Protein AF-A0A830BPF3-F1 (afdb_monomer_lite)

Foldseek 3Di:
DLLVLQLDQAPVVNVVVLVVVCVVDVVVSVVCVVDDSLVRHNNNVPNPCNPPPDCPVVVVVVVVVVVVPVPPPDDDD

Sequence (77 aa):
MCFKVGAEPRVTVFRRIIEQIKAIDLNVFVYLDGIDKSKWTLSHDGGKWCGILTTNMSECINGVMKCARQIPIITIV

Radius of gyration: 20.07 Å; chains: 1; bounding box: 41×36×57 Å

Structure (mmCIF, N/CA/C/O backbone):
data_AF-A0A830BPF3-F1
#
_entry.id   AF-A0A830BPF3-F1
#
loop_
_atom_site.group_PDB
_atom_site.id
_atom_site.type_symbol
_atom_site.label_atom_id
_atom_site.label_alt_id
_atom_site.label_comp_id
_atom_site.label_asym_id
_atom_site.label_entity_id
_atom_site.label_seq_id
_atom_site.pdbx_PDB_ins_code
_atom_site.Cartn_x
_atom_site.Cartn_y
_atom_site.Cartn_z
_atom_site.occupancy
_atom_site.B_iso_or_equiv
_atom_site.auth_seq_id
_atom_site.auth_comp_id
_atom_site.auth_asym_id
_atom_site.auth_atom_id
_atom_site.pdbx_PDB_model_num
ATOM 1 N N . MET A 1 1 ? -1.443 8.009 8.270 1.00 57.38 1 MET A N 1
ATOM 2 C CA . MET A 1 1 ? -1.368 6.559 8.573 1.00 57.38 1 MET A CA 1
ATOM 3 C C . MET A 1 1 ? -1.806 5.709 7.376 1.00 57.38 1 MET A C 1
ATOM 5 O O . MET A 1 1 ? -1.070 4.805 7.010 1.00 57.38 1 MET A O 1
ATOM 9 N N . CYS A 1 2 ? -2.914 6.048 6.702 1.00 62.03 2 CYS A N 1
ATOM 10 C CA . CYS A 1 2 ? -3.462 5.290 5.562 1.00 62.03 2 CYS A CA 1
ATOM 11 C C . CYS A 1 2 ? -2.513 5.156 4.349 1.00 62.03 2 CYS A C 1
ATOM 13 O O . CYS A 1 2 ? -2.396 4.086 3.770 1.00 62.03 2 CYS A O 1
ATOM 15 N N . PHE A 1 3 ? -1.753 6.203 4.010 1.00 65.06 3 PHE A N 1
ATOM 16 C CA . PHE A 1 3 ? -0.758 6.118 2.929 1.00 65.06 3 PHE A CA 1
ATOM 17 C C . PHE A 1 3 ? 0.391 5.143 3.249 1.00 65.06 3 PHE A C 1
ATOM 19 O O . PHE A 1 3 ? 0.838 4.396 2.385 1.00 65.06 3 PHE A O 1
ATOM 26 N N . LYS A 1 4 ? 0.838 5.102 4.515 1.00 71.56 4 LYS A N 1
ATOM 27 C CA . LYS A 1 4 ? 1.927 4.213 4.950 1.00 71.56 4 LYS A CA 1
ATOM 28 C C . LYS A 1 4 ? 1.544 2.737 4.853 1.00 71.56 4 LYS A C 1
ATOM 30 O O . LYS A 1 4 ? 2.401 1.928 4.535 1.00 71.56 4 LYS A O 1
ATOM 35 N N . VAL A 1 5 ? 0.281 2.390 5.115 1.00 78.38 5 VAL A N 1
ATOM 36 C CA . VAL A 1 5 ? -0.183 0.998 5.025 1.00 78.38 5 VAL A CA 1
ATOM 37 C C . VAL A 1 5 ? -0.301 0.535 3.569 1.00 78.38 5 VAL A C 1
ATOM 39 O O . VAL A 1 5 ? 0.120 -0.571 3.260 1.00 78.38 5 VAL A O 1
ATOM 42 N N . GLY A 1 6 ? -0.763 1.395 2.654 1.00 73.75 6 GLY A N 1
ATOM 43 C CA . GLY A 1 6 ? -0.845 1.062 1.226 1.00 73.75 6 GLY A CA 1
ATOM 44 C C . GLY A 1 6 ? 0.522 0.917 0.548 1.00 73.75 6 GLY A C 1
ATOM 45 O O . GLY A 1 6 ? 0.691 0.065 -0.319 1.00 73.75 6 GLY A O 1
ATOM 46 N N . ALA A 1 7 ? 1.517 1.698 0.980 1.00 72.38 7 ALA A N 1
ATOM 47 C CA . ALA A 1 7 ? 2.869 1.693 0.415 1.00 72.38 7 ALA A CA 1
ATOM 48 C C . ALA A 1 7 ? 3.798 0.599 0.980 1.00 72.38 7 ALA A C 1
ATOM 50 O O . ALA A 1 7 ? 4.931 0.474 0.520 1.00 72.38 7 ALA A O 1
ATOM 51 N N . GLU A 1 8 ? 3.366 -0.175 1.982 1.00 79.00 8 GLU A N 1
ATOM 52 C CA . GLU A 1 8 ? 4.219 -1.171 2.632 1.00 79.00 8 GLU A CA 1
ATOM 53 C C . GLU A 1 8 ? 4.218 -2.498 1.841 1.00 79.00 8 GLU A C 1
ATOM 55 O O . GLU A 1 8 ? 3.183 -3.170 1.766 1.00 79.00 8 GLU A O 1
ATOM 60 N N . PRO A 1 9 ? 5.365 -2.932 1.278 1.00 71.19 9 PRO A N 1
ATOM 61 C CA . PRO A 1 9 ? 5.454 -4.177 0.510 1.00 71.19 9 PRO A CA 1
ATOM 62 C C . PRO A 1 9 ? 5.444 -5.424 1.404 1.00 71.19 9 PRO A C 1
ATOM 64 O O . PRO A 1 9 ? 5.154 -6.529 0.952 1.00 71.19 9 PRO A O 1
ATOM 67 N N . ARG A 1 10 ? 5.776 -5.277 2.691 1.00 78.38 10 ARG A N 1
ATOM 68 C CA . ARG A 1 10 ? 5.857 -6.392 3.639 1.00 78.38 10 ARG A CA 1
ATOM 69 C C . ARG A 1 10 ? 4.506 -6.653 4.296 1.00 78.38 10 ARG A C 1
ATOM 71 O O . ARG A 1 10 ? 4.054 -5.863 5.122 1.00 78.38 10 ARG A O 1
ATOM 78 N N . VAL A 1 11 ? 3.927 -7.826 4.030 1.00 80.19 11 VAL A N 1
ATOM 79 C CA . VAL A 1 11 ? 2.632 -8.271 4.591 1.00 80.19 11 VAL A CA 1
ATOM 80 C C . VAL A 1 11 ? 2.618 -8.258 6.128 1.00 80.19 11 VAL A C 1
ATOM 82 O O . VAL A 1 11 ? 1.623 -7.894 6.755 1.00 80.19 11 VAL A O 1
ATOM 85 N N . THR A 1 12 ? 3.734 -8.610 6.770 1.00 81.19 12 THR A N 1
ATOM 86 C CA . THR A 1 12 ? 3.847 -8.619 8.239 1.00 81.19 12 THR A CA 1
ATOM 87 C C . THR A 1 12 ? 3.747 -7.220 8.844 1.00 81.19 12 THR A C 1
ATOM 89 O O . THR A 1 12 ? 3.115 -7.042 9.887 1.00 81.19 12 THR A O 1
ATOM 92 N N . VAL A 1 13 ? 4.334 -6.223 8.181 1.00 82.69 13 VAL A N 1
ATOM 93 C CA . VAL A 1 13 ? 4.305 -4.821 8.611 1.00 82.69 13 VAL A CA 1
ATOM 94 C C . VAL A 1 13 ? 2.955 -4.192 8.265 1.00 82.69 13 VAL A C 1
ATOM 96 O O . VAL A 1 13 ? 2.362 -3.544 9.126 1.00 82.69 13 VAL A O 1
ATOM 99 N N . PHE A 1 14 ? 2.407 -4.490 7.082 1.00 84.75 14 PHE A N 1
ATOM 100 C CA . PHE A 1 14 ? 1.042 -4.131 6.691 1.00 84.75 14 PHE A CA 1
ATOM 101 C C . PHE A 1 14 ? 0.019 -4.541 7.760 1.00 84.75 14 PHE A C 1
ATOM 103 O O . PHE A 1 14 ? -0.723 -3.697 8.266 1.00 84.75 14 PHE A O 1
ATOM 110 N N . ARG A 1 15 ? 0.047 -5.810 8.196 1.00 85.12 15 ARG A N 1
ATOM 111 C CA . ARG A 1 15 ? -0.861 -6.324 9.234 1.00 85.12 15 ARG A CA 1
ATOM 112 C C . ARG A 1 15 ? -0.708 -5.582 10.562 1.00 85.12 15 ARG A C 1
ATOM 114 O O . ARG A 1 15 ? -1.688 -5.319 11.246 1.00 85.12 15 ARG A O 1
ATOM 121 N N . ARG A 1 16 ? 0.514 -5.202 10.934 1.00 87.69 16 ARG A N 1
ATOM 122 C CA . ARG A 1 16 ? 0.745 -4.440 12.167 1.00 87.69 16 ARG A CA 1
ATOM 123 C C . ARG A 1 16 ? 0.160 -3.028 12.082 1.00 87.69 16 ARG A C 1
ATOM 125 O O . ARG A 1 16 ? -0.286 -2.500 13.097 1.00 87.69 16 ARG A O 1
ATOM 132 N N . ILE A 1 17 ? 0.181 -2.403 10.905 1.00 84.69 17 ILE A N 1
ATOM 133 C CA . ILE A 1 17 ? -0.338 -1.044 10.702 1.00 84.69 17 ILE A CA 1
ATOM 134 C C . ILE A 1 17 ? -1.869 -1.059 10.582 1.00 84.69 17 ILE A C 1
ATOM 136 O O . ILE A 1 17 ? -2.513 -0.197 11.173 1.00 84.69 17 ILE A O 1
ATOM 140 N N . ILE A 1 18 ? -2.462 -2.041 9.889 1.00 84.56 18 ILE A N 1
ATOM 141 C CA . IL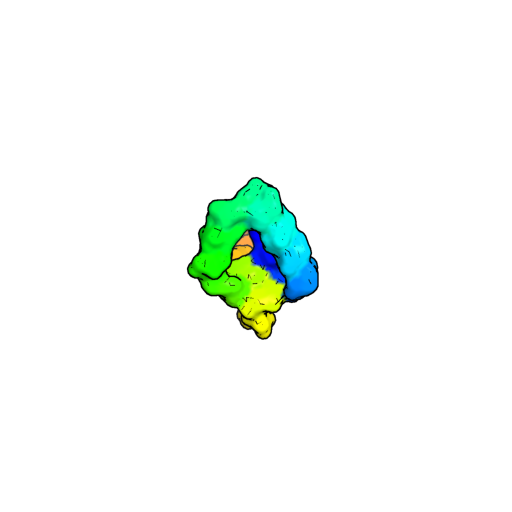E A 1 18 ? -3.926 -2.151 9.764 1.00 84.56 18 ILE A CA 1
ATOM 142 C C . ILE A 1 18 ? -4.594 -2.385 11.127 1.00 84.56 18 ILE A C 1
ATOM 144 O O . ILE A 1 18 ? -5.613 -1.771 11.422 1.00 84.56 18 ILE A O 1
ATOM 148 N N . GLU A 1 19 ? -3.972 -3.185 11.998 1.00 87.50 19 GLU A N 1
ATOM 149 C CA . GLU A 1 19 ? -4.456 -3.425 13.364 1.00 87.50 19 GLU A CA 1
ATOM 150 C C . GLU A 1 19 ? -4.372 -2.161 14.233 1.00 87.50 19 GLU A C 1
ATOM 152 O O . GLU A 1 19 ? -5.267 -1.895 15.031 1.00 87.50 19 GLU A O 1
ATOM 157 N N . GLN A 1 20 ? -3.345 -1.326 14.039 1.00 87.25 20 GLN A N 1
ATOM 158 C CA . GLN A 1 20 ? -3.276 -0.012 14.693 1.00 87.25 20 GLN A CA 1
ATOM 159 C C . GLN A 1 20 ? -4.369 0.931 14.184 1.00 87.25 20 GLN A C 1
ATOM 161 O O . GLN A 1 20 ? -4.967 1.647 14.978 1.00 87.25 20 GLN A O 1
ATOM 166 N N . ILE A 1 21 ? -4.655 0.924 12.878 1.00 85.69 21 ILE A N 1
ATOM 167 C CA . ILE A 1 21 ? -5.739 1.729 12.296 1.00 85.69 21 ILE A CA 1
ATOM 168 C C . ILE A 1 21 ? -7.087 1.282 12.866 1.00 85.69 21 ILE A C 1
ATOM 170 O O . ILE A 1 21 ? -7.870 2.130 13.276 1.00 85.69 21 ILE A O 1
ATOM 174 N N . LYS A 1 22 ? -7.314 -0.030 12.985 1.00 86.38 22 LYS A N 1
ATOM 175 C CA . LYS A 1 22 ? -8.516 -0.604 13.601 1.00 86.38 22 LYS A CA 1
ATOM 176 C C . LYS A 1 22 ? -8.690 -0.192 15.064 1.00 86.38 22 LYS A C 1
ATOM 178 O O . LYS A 1 22 ? -9.813 0.049 15.491 1.00 86.38 22 LYS A O 1
ATOM 183 N N . ALA A 1 23 ? -7.595 -0.109 15.821 1.00 87.12 23 ALA A N 1
ATOM 184 C CA . ALA A 1 23 ? -7.617 0.336 17.214 1.00 87.12 23 ALA A CA 1
ATOM 185 C C . ALA A 1 23 ? -7.909 1.841 17.367 1.00 87.12 23 ALA A C 1
ATOM 187 O O . ALA A 1 23 ? -8.404 2.255 18.410 1.00 87.12 23 ALA A O 1
ATOM 188 N N . ILE A 1 24 ? -7.594 2.649 16.350 1.00 88.25 24 ILE A N 1
ATOM 189 C CA . ILE A 1 24 ? -7.843 4.097 16.346 1.00 88.25 24 ILE A CA 1
ATOM 190 C C . ILE A 1 24 ? -9.262 4.401 15.864 1.00 88.25 24 ILE A C 1
ATOM 192 O O . ILE A 1 24 ? -9.970 5.172 16.503 1.00 88.25 24 ILE A O 1
ATOM 196 N N . ASP A 1 25 ? -9.667 3.817 14.735 1.00 86.25 25 ASP A N 1
ATOM 197 C CA . ASP A 1 25 ? -10.973 4.057 14.136 1.00 86.25 25 ASP A CA 1
ATOM 198 C C . ASP A 1 25 ? -11.465 2.824 13.363 1.00 86.25 25 ASP A C 1
ATOM 200 O O . ASP A 1 25 ? -10.914 2.416 12.333 1.00 86.25 25 ASP A O 1
ATOM 204 N N . LEU A 1 26 ? -12.542 2.227 13.875 1.00 87.50 26 LEU A N 1
ATOM 205 C CA . LEU A 1 26 ? -13.149 1.039 13.283 1.00 87.50 26 LEU A CA 1
ATOM 206 C C . LEU A 1 26 ? -13.807 1.349 11.929 1.00 87.50 26 LEU A C 1
ATOM 208 O O . LEU A 1 26 ? -13.851 0.488 11.054 1.00 87.50 26 LEU A O 1
ATOM 212 N N . ASN A 1 27 ? -14.306 2.568 11.741 1.00 85.56 27 ASN A N 1
ATOM 213 C CA . ASN A 1 27 ? -15.049 2.961 10.549 1.00 85.56 27 ASN A CA 1
ATOM 214 C C . ASN A 1 27 ? -14.108 3.086 9.339 1.00 85.56 27 ASN A C 1
ATOM 216 O O . ASN A 1 27 ? -14.399 2.594 8.250 1.00 85.56 27 ASN A O 1
ATOM 220 N N . VAL A 1 28 ? -12.915 3.645 9.561 1.00 82.62 28 VAL A N 1
ATOM 221 C CA . VAL A 1 28 ? -11.819 3.675 8.583 1.00 82.62 28 VAL A CA 1
ATOM 222 C C . VAL A 1 28 ? -11.369 2.260 8.227 1.00 82.62 28 VAL A C 1
ATOM 224 O O . VAL A 1 28 ? -11.128 1.979 7.055 1.00 82.62 28 VAL A O 1
ATOM 227 N N . PHE A 1 29 ? -11.280 1.353 9.204 1.00 85.50 29 PHE A N 1
ATOM 228 C CA . PHE A 1 29 ? -10.955 -0.047 8.930 1.00 85.50 29 PHE A CA 1
ATOM 229 C C . PHE A 1 29 ? -12.015 -0.720 8.049 1.00 85.50 29 PHE A C 1
ATOM 231 O O . PHE A 1 29 ? -11.651 -1.353 7.064 1.00 85.50 29 PHE A O 1
ATOM 238 N N . VAL A 1 30 ? -13.305 -0.550 8.354 1.00 86.25 30 VAL A N 1
ATOM 239 C CA . VAL A 1 30 ? -14.410 -1.116 7.557 1.00 86.25 30 VAL A CA 1
ATOM 240 C C . VAL A 1 30 ? -14.399 -0.571 6.129 1.00 86.25 30 VAL A C 1
ATOM 242 O O . VAL A 1 30 ? -14.543 -1.336 5.178 1.00 86.25 30 VAL A O 1
ATOM 245 N N . TYR A 1 31 ? -14.160 0.732 5.962 1.00 85.12 31 TYR A N 1
ATOM 246 C CA . TYR A 1 31 ? -14.011 1.340 4.642 1.00 85.12 31 TYR A CA 1
ATOM 247 C C . TYR A 1 31 ? -12.834 0.739 3.858 1.00 85.12 31 TYR A C 1
ATOM 249 O O . TYR A 1 31 ? -12.984 0.397 2.688 1.00 85.12 31 TYR A O 1
ATOM 257 N N . LEU A 1 32 ? -11.671 0.576 4.498 1.00 80.56 32 LEU A N 1
ATOM 258 C CA . LEU A 1 32 ? -10.475 0.010 3.864 1.00 80.56 32 LEU A CA 1
ATOM 259 C C . LEU A 1 32 ? -10.612 -1.486 3.555 1.00 80.56 32 LEU A C 1
ATOM 261 O O . LEU A 1 32 ? -10.088 -1.942 2.543 1.00 80.56 32 LEU A O 1
ATOM 265 N N . ASP A 1 33 ? -11.297 -2.249 4.407 1.00 83.50 33 ASP A N 1
ATOM 266 C CA . ASP A 1 33 ? -11.540 -3.680 4.196 1.00 83.50 33 ASP A CA 1
ATOM 267 C C . ASP A 1 33 ? -12.555 -3.930 3.070 1.00 83.50 33 ASP A C 1
ATOM 269 O O . ASP A 1 33 ? -12.435 -4.917 2.348 1.00 83.50 33 ASP A O 1
ATOM 273 N N . GLY A 1 34 ? -13.489 -2.997 2.850 1.00 83.06 34 GLY A N 1
ATOM 274 C CA . GLY A 1 34 ? -14.424 -3.037 1.723 1.00 83.06 34 GLY A CA 1
ATOM 275 C C . GLY A 1 34 ? -13.775 -2.816 0.350 1.00 83.06 34 GLY A C 1
ATOM 276 O O . GLY A 1 34 ? -14.368 -3.162 -0.672 1.00 83.06 34 GLY A O 1
ATOM 277 N N . ILE A 1 35 ? -12.560 -2.260 0.299 1.00 81.81 35 ILE A N 1
ATOM 278 C CA . ILE A 1 35 ? -11.804 -2.082 -0.944 1.00 81.81 35 ILE A CA 1
ATOM 279 C C . ILE A 1 35 ? -10.878 -3.284 -1.128 1.00 81.81 35 ILE A C 1
ATOM 281 O O . ILE A 1 35 ? -10.095 -3.628 -0.241 1.00 81.81 35 ILE A O 1
ATOM 285 N N . ASP A 1 36 ? -10.917 -3.883 -2.319 1.00 78.38 36 ASP A N 1
ATOM 286 C CA . ASP A 1 36 ? -10.039 -4.993 -2.686 1.00 78.38 36 ASP A CA 1
ATOM 287 C C . ASP A 1 36 ? -8.561 -4.671 -2.397 1.00 78.38 36 ASP A C 1
ATOM 289 O O . ASP A 1 36 ? -7.995 -3.731 -2.960 1.00 78.38 36 ASP A O 1
ATOM 293 N N . LYS A 1 37 ? -7.939 -5.455 -1.506 1.00 77.31 37 LYS A N 1
ATOM 294 C CA . LYS A 1 37 ? -6.590 -5.196 -0.969 1.00 77.31 37 LYS A CA 1
ATOM 295 C C . LYS A 1 37 ? -5.531 -5.147 -2.064 1.00 77.31 37 LYS A C 1
ATOM 297 O O . LYS A 1 37 ? -4.585 -4.371 -1.945 1.00 77.31 37 LYS A O 1
ATOM 302 N N . SER A 1 38 ? -5.696 -5.891 -3.153 1.00 72.62 38 SER A N 1
ATOM 303 C CA . SER A 1 38 ? -4.750 -5.870 -4.270 1.00 72.62 38 SER A CA 1
ATOM 304 C C . SER A 1 38 ? -4.787 -4.559 -5.061 1.00 72.62 38 SER A C 1
ATOM 306 O O . SER A 1 38 ? -3.811 -4.239 -5.725 1.00 72.62 38 SER A O 1
ATOM 308 N N . LYS A 1 39 ? -5.856 -3.755 -4.962 1.00 71.31 39 LYS A N 1
ATOM 309 C CA . LYS A 1 39 ? -5.951 -2.452 -5.649 1.00 71.31 39 LYS A CA 1
ATOM 310 C C . LYS A 1 39 ? -5.276 -1.297 -4.916 1.00 71.31 39 LYS A C 1
ATOM 312 O O . LYS A 1 39 ? -5.018 -0.268 -5.534 1.00 71.31 39 LYS A O 1
ATOM 317 N N . TRP A 1 40 ? -5.039 -1.418 -3.610 1.00 75.19 40 TRP A N 1
ATOM 318 C CA . TRP A 1 40 ? -4.546 -0.300 -2.793 1.00 75.19 40 TRP A CA 1
ATOM 319 C C . TRP A 1 40 ? -3.366 -0.649 -1.882 1.00 75.19 40 TRP A C 1
ATOM 321 O O . TRP A 1 40 ? -2.795 0.252 -1.266 1.00 75.19 40 TRP A O 1
ATOM 331 N N . THR A 1 41 ? -2.976 -1.925 -1.801 1.00 75.19 41 THR A N 1
ATOM 332 C CA . THR A 1 41 ? -1.835 -2.371 -0.992 1.00 75.19 41 THR A CA 1
ATOM 333 C C . THR A 1 41 ? -0.753 -2.993 -1.853 1.00 75.19 41 THR A C 1
ATOM 335 O O . THR A 1 41 ? -0.979 -3.947 -2.592 1.00 75.19 41 THR A O 1
ATOM 338 N N . LEU A 1 42 ? 0.465 -2.490 -1.683 1.00 72.81 42 LEU A N 1
ATOM 339 C CA . LEU A 1 42 ? 1.656 -3.005 -2.347 1.00 72.81 42 LEU A CA 1
ATOM 340 C C . LEU A 1 42 ? 1.984 -4.447 -1.926 1.00 72.81 42 LEU A C 1
ATOM 342 O O . LEU A 1 42 ? 2.531 -5.229 -2.696 1.00 72.81 42 LEU A O 1
ATOM 346 N N . SER A 1 43 ? 1.632 -4.804 -0.692 1.00 73.19 43 SER A N 1
ATOM 347 C CA . SER A 1 43 ? 1.889 -6.113 -0.085 1.00 73.19 43 SER A CA 1
ATOM 348 C C . SER A 1 43 ? 1.029 -7.240 -0.664 1.00 73.19 43 SER A C 1
ATOM 350 O O . SER A 1 43 ? 1.467 -8.388 -0.652 1.00 73.19 43 SER A O 1
ATOM 352 N N . HIS A 1 44 ? -0.172 -6.934 -1.168 1.00 74.38 44 HIS A N 1
ATOM 353 C CA . HIS A 1 44 ? -1.094 -7.916 -1.762 1.00 74.38 44 HIS A CA 1
ATOM 354 C C . HIS A 1 44 ? -1.255 -7.772 -3.282 1.00 74.38 44 HIS A C 1
ATOM 356 O O . HIS A 1 44 ? -2.043 -8.493 -3.893 1.00 74.38 44 HIS A O 1
ATOM 362 N N . ASP A 1 45 ? -0.498 -6.871 -3.901 1.00 71.19 45 ASP A N 1
ATOM 363 C CA . ASP A 1 45 ? -0.496 -6.632 -5.345 1.00 71.19 45 ASP A CA 1
ATOM 364 C C . ASP A 1 45 ? 0.253 -7.728 -6.150 1.00 71.19 45 ASP A C 1
ATOM 366 O O . ASP A 1 45 ? 0.181 -7.806 -7.377 1.00 71.19 45 ASP A O 1
ATOM 370 N N . GLY A 1 46 ? 0.974 -8.630 -5.474 1.00 68.38 46 GLY A N 1
ATOM 371 C CA . GLY A 1 46 ? 1.691 -9.724 -6.143 1.00 68.38 46 GLY A CA 1
ATOM 372 C C . GLY A 1 46 ? 2.840 -9.250 -7.044 1.00 68.38 46 GLY A C 1
ATOM 373 O O . GLY A 1 46 ? 3.305 -10.013 -7.888 1.00 68.38 46 GLY A O 1
ATOM 374 N N . GLY A 1 47 ? 3.295 -8.003 -6.872 1.00 62.41 47 GLY A N 1
ATOM 375 C CA . GLY A 1 47 ? 4.413 -7.413 -7.610 1.00 62.41 47 GLY A CA 1
ATOM 376 C C . GLY A 1 47 ? 4.067 -6.906 -9.013 1.00 62.41 47 GLY A C 1
ATOM 377 O O . GLY A 1 47 ? 4.982 -6.646 -9.790 1.00 62.41 47 GLY A O 1
ATOM 378 N N . LYS A 1 48 ? 2.782 -6.765 -9.360 1.00 59.94 48 LYS A N 1
ATOM 379 C CA . LYS A 1 48 ? 2.341 -6.340 -10.701 1.00 59.94 48 LYS A CA 1
ATOM 380 C C . LYS A 1 48 ? 2.316 -4.816 -10.894 1.00 59.94 48 LYS A C 1
ATOM 382 O O . LYS A 1 48 ? 2.511 -4.353 -12.012 1.00 59.94 48 LYS A O 1
ATOM 387 N N . TRP A 1 49 ? 2.080 -4.049 -9.836 1.00 58.75 49 TRP A N 1
ATOM 388 C CA . TRP A 1 49 ? 1.843 -2.598 -9.837 1.00 58.75 49 TRP A CA 1
ATOM 389 C C . TRP A 1 49 ? 2.821 -1.853 -8.931 1.00 58.75 49 TRP A C 1
ATOM 391 O O . TRP A 1 49 ? 2.609 -0.677 -8.626 1.00 58.75 49 TRP A O 1
ATOM 401 N N . CYS A 1 50 ? 3.891 -2.524 -8.493 1.00 53.22 50 CYS A N 1
ATOM 402 C CA . CYS A 1 50 ? 4.892 -1.979 -7.587 1.00 53.22 50 CYS A CA 1
ATOM 403 C C . CYS A 1 50 ? 5.556 -0.712 -8.176 1.00 53.22 50 CYS A C 1
ATOM 405 O O . CYS A 1 50 ? 6.580 -0.793 -8.846 1.00 53.22 50 CYS A O 1
ATOM 407 N N . GLY A 1 51 ? 4.949 0.462 -7.954 1.00 50.41 51 GLY A N 1
ATOM 408 C CA . GLY A 1 51 ? 5.482 1.783 -8.316 1.00 50.41 51 GLY A CA 1
ATOM 409 C C . GLY A 1 51 ? 4.609 2.674 -9.214 1.00 50.41 51 GLY A C 1
ATOM 410 O O . GLY A 1 51 ? 4.913 3.861 -9.346 1.00 50.41 51 GLY A O 1
ATOM 411 N N . ILE A 1 52 ? 3.516 2.179 -9.808 1.00 51.75 52 ILE A N 1
ATOM 412 C CA . ILE A 1 52 ? 2.690 2.977 -10.744 1.00 51.75 52 ILE A CA 1
ATOM 413 C C . ILE A 1 52 ? 1.412 3.487 -10.068 1.00 51.75 52 ILE A C 1
ATOM 415 O O . ILE A 1 52 ? 0.318 3.366 -10.604 1.00 51.75 52 ILE A O 1
ATOM 419 N N . LEU A 1 53 ? 1.531 4.072 -8.874 1.00 58.38 53 LEU A N 1
ATOM 420 C CA . LEU A 1 53 ? 0.436 4.893 -8.341 1.00 58.38 53 LEU A CA 1
ATOM 421 C C . LEU A 1 53 ? 0.536 6.341 -8.855 1.00 58.38 53 LEU A C 1
ATOM 423 O O . LEU A 1 53 ? -0.484 6.978 -9.083 1.00 58.38 53 LEU A O 1
ATOM 427 N N . THR A 1 54 ? 1.753 6.826 -9.133 1.00 47.22 54 THR A N 1
ATOM 428 C CA . THR A 1 54 ? 2.029 8.136 -9.758 1.00 47.22 54 THR A CA 1
ATOM 429 C C . THR A 1 54 ? 3.404 8.149 -10.422 1.00 47.22 54 THR A C 1
ATOM 431 O O . THR A 1 54 ? 4.234 9.013 -10.150 1.00 47.22 54 THR A O 1
ATOM 434 N N . THR A 1 55 ? 3.676 7.190 -11.302 1.00 50.22 55 THR A N 1
ATOM 435 C CA . THR A 1 55 ? 4.767 7.385 -12.259 1.00 50.22 55 THR A CA 1
ATOM 436 C C . THR A 1 55 ? 4.135 7.709 -13.592 1.00 50.22 55 THR A C 1
ATOM 438 O O . THR A 1 55 ? 4.131 6.905 -14.522 1.00 50.22 55 THR A O 1
ATOM 441 N N . ASN A 1 56 ? 3.609 8.932 -13.693 1.00 61.16 56 ASN A N 1
ATOM 442 C CA . ASN A 1 56 ? 3.675 9.592 -14.975 1.00 61.16 56 ASN A CA 1
ATOM 443 C C . ASN A 1 56 ? 5.169 9.759 -15.282 1.00 61.16 56 ASN A C 1
ATOM 445 O O . ASN A 1 56 ? 5.789 10.763 -14.945 1.00 61.16 56 ASN A O 1
ATOM 449 N N . MET A 1 57 ? 5.778 8.720 -15.853 1.00 63.38 57 MET A N 1
ATOM 450 C CA . MET A 1 57 ? 7.195 8.725 -16.194 1.00 63.38 57 MET A CA 1
ATOM 451 C C . MET A 1 57 ? 7.505 9.912 -17.108 1.00 63.38 57 MET A C 1
ATOM 453 O O . MET A 1 57 ? 8.589 10.487 -17.032 1.00 63.38 57 MET A O 1
ATOM 457 N N . SER A 1 58 ? 6.510 10.343 -17.894 1.00 65.56 58 SER A N 1
ATOM 458 C CA . SER A 1 58 ? 6.611 11.545 -18.709 1.00 65.56 58 SER A CA 1
ATOM 459 C C . SER A 1 58 ? 6.772 12.828 -17.885 1.00 65.56 58 SER A C 1
ATOM 461 O O . SER A 1 58 ? 7.485 13.710 -18.337 1.00 65.56 58 SER A O 1
ATOM 463 N N . GLU A 1 59 ? 6.237 12.944 -16.664 1.00 67.81 59 GLU A N 1
ATOM 464 C CA . GLU A 1 59 ? 6.461 14.115 -15.796 1.00 67.81 59 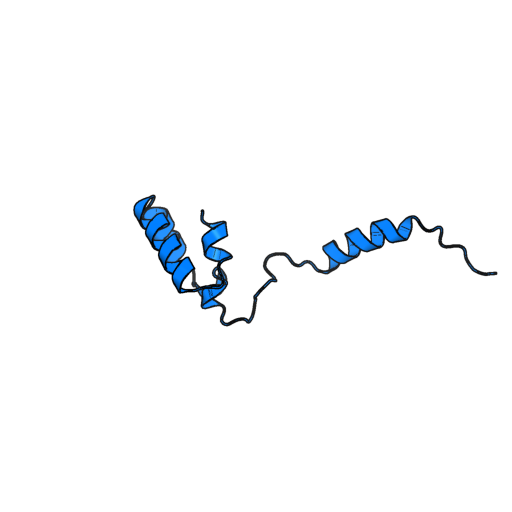GLU A CA 1
ATOM 465 C C . GLU A 1 59 ? 7.870 14.145 -15.198 1.00 67.81 59 GLU A C 1
ATOM 467 O O . GLU A 1 59 ? 8.512 15.198 -15.211 1.00 67.81 59 GLU A O 1
ATOM 472 N N . CYS A 1 60 ? 8.391 12.999 -14.746 1.00 67.62 60 CYS A N 1
ATOM 473 C CA . CYS A 1 60 ? 9.784 12.890 -14.302 1.00 67.62 60 CYS A CA 1
ATOM 474 C C . CYS A 1 60 ? 10.751 13.243 -15.443 1.00 67.62 60 CYS A C 1
ATOM 476 O O . CYS A 1 60 ? 11.679 14.033 -15.258 1.00 67.62 60 CYS A O 1
ATOM 478 N N . ILE A 1 61 ? 10.488 12.718 -16.644 1.00 68.25 61 ILE A N 1
ATOM 479 C CA . ILE A 1 61 ? 11.267 13.016 -17.850 1.00 68.25 61 ILE A CA 1
ATOM 480 C C . ILE A 1 61 ? 11.103 14.485 -18.257 1.00 68.25 61 ILE A C 1
ATOM 482 O O . ILE A 1 61 ? 12.088 15.124 -18.611 1.00 68.25 61 ILE A O 1
ATOM 486 N N . ASN A 1 62 ? 9.909 15.070 -18.147 1.00 75.19 62 ASN A N 1
ATOM 487 C CA . ASN A 1 62 ? 9.678 16.479 -18.468 1.00 75.19 62 ASN A CA 1
ATOM 488 C C . ASN A 1 62 ? 10.421 17.415 -17.500 1.00 75.19 62 ASN A C 1
ATOM 490 O O . ASN A 1 62 ? 10.939 18.442 -17.926 1.00 75.19 62 ASN A O 1
ATOM 494 N N . GLY A 1 63 ? 10.535 17.063 -16.215 1.00 74.50 63 GLY A N 1
ATOM 495 C CA . GLY A 1 63 ? 11.371 17.791 -15.253 1.00 74.50 63 GLY A CA 1
ATOM 496 C C . GLY A 1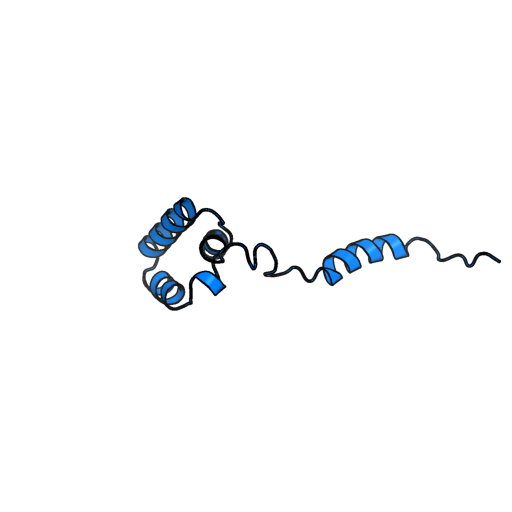 63 ? 12.856 17.785 -15.635 1.00 74.50 63 GLY A C 1
ATOM 497 O O . GLY A 1 63 ? 13.493 18.836 -15.649 1.00 74.50 63 GLY A O 1
ATOM 498 N N . VAL A 1 64 ? 13.386 16.625 -16.033 1.00 74.94 64 VAL A N 1
ATOM 499 C CA . VAL A 1 64 ? 14.775 16.479 -16.510 1.00 74.94 64 VAL A CA 1
ATOM 500 C C . VAL A 1 64 ? 14.993 17.215 -17.839 1.00 74.94 64 VAL A C 1
ATOM 502 O O . VAL A 1 64 ? 15.966 17.953 -17.995 1.00 74.94 64 VAL A O 1
ATOM 505 N N . MET A 1 65 ? 14.062 17.088 -18.789 1.00 67.19 65 MET A N 1
ATOM 506 C CA . MET A 1 65 ? 14.128 17.767 -20.088 1.00 67.19 65 MET A CA 1
ATOM 507 C C . MET A 1 65 ? 13.970 19.287 -19.973 1.00 67.19 65 MET A C 1
ATOM 509 O O . MET A 1 65 ? 14.527 20.014 -20.794 1.00 67.19 65 MET A O 1
ATOM 513 N N . LYS A 1 66 ? 13.263 19.797 -18.956 1.00 72.69 66 LYS A N 1
ATOM 514 C CA . LYS A 1 66 ? 13.216 21.239 -18.665 1.00 72.69 66 LYS A CA 1
ATOM 515 C C . LYS A 1 66 ? 14.602 21.795 -18.328 1.00 72.69 66 LYS A C 1
ATOM 517 O O . LYS A 1 66 ? 14.925 22.878 -18.804 1.00 72.69 66 LYS A O 1
ATOM 522 N N . CYS A 1 67 ? 15.432 21.059 -17.586 1.00 64.69 67 CYS A N 1
ATOM 523 C CA . CYS A 1 67 ? 16.827 21.450 -17.349 1.00 64.69 67 CYS A CA 1
ATOM 524 C C . CYS A 1 67 ? 17.672 21.373 -18.633 1.00 64.69 67 CYS A C 1
ATOM 526 O O . CYS A 1 67 ? 18.488 22.255 -18.879 1.00 64.69 67 CYS A O 1
ATOM 528 N N . ALA A 1 68 ? 17.435 20.377 -19.494 1.00 67.38 68 ALA A N 1
ATOM 529 C CA . ALA A 1 68 ? 18.149 20.234 -20.768 1.00 67.38 68 ALA A CA 1
ATOM 530 C C . ALA A 1 68 ? 17.820 21.340 -21.797 1.00 67.38 68 ALA A C 1
ATOM 532 O O . ALA A 1 68 ? 18.663 21.676 -22.624 1.00 67.38 68 ALA A O 1
ATOM 533 N N . ARG A 1 69 ?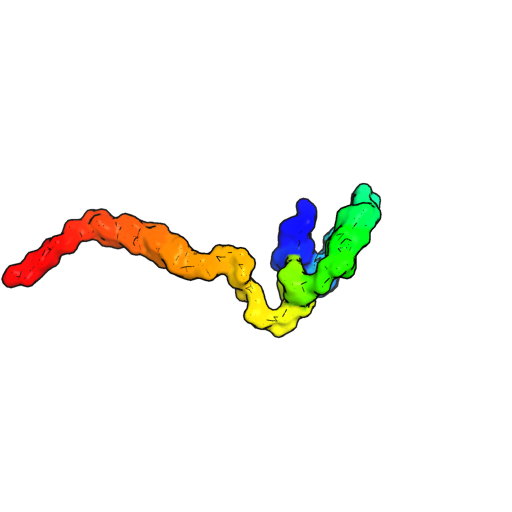 16.629 21.958 -21.727 1.00 62.09 69 ARG A N 1
ATOM 534 C CA . ARG A 1 69 ? 16.225 23.093 -22.588 1.00 62.09 69 ARG A CA 1
ATOM 535 C C . ARG A 1 69 ? 16.976 24.402 -22.319 1.00 62.09 69 ARG A C 1
ATOM 537 O O . ARG A 1 69 ? 16.809 25.342 -23.088 1.00 62.09 69 ARG A O 1
ATOM 544 N N . GLN A 1 70 ? 17.778 24.486 -21.255 1.00 62.31 70 GLN A N 1
ATOM 545 C CA . GLN A 1 70 ? 18.661 25.639 -21.025 1.00 62.31 70 GLN A CA 1
ATOM 546 C C . GLN A 1 70 ? 19.913 25.614 -21.909 1.00 62.31 70 GLN A C 1
ATOM 548 O O . GLN A 1 70 ? 20.650 26.595 -21.956 1.00 62.31 70 GLN A O 1
ATOM 553 N N . ILE A 1 71 ? 20.151 24.517 -22.630 1.00 62.97 71 ILE A N 1
ATOM 554 C CA . ILE A 1 71 ? 21.169 24.472 -23.670 1.00 62.97 71 ILE A CA 1
ATOM 555 C C . ILE A 1 71 ? 20.546 25.124 -24.911 1.00 62.97 71 ILE A C 1
ATOM 557 O O . ILE A 1 71 ? 19.536 24.610 -25.407 1.00 62.97 71 ILE A O 1
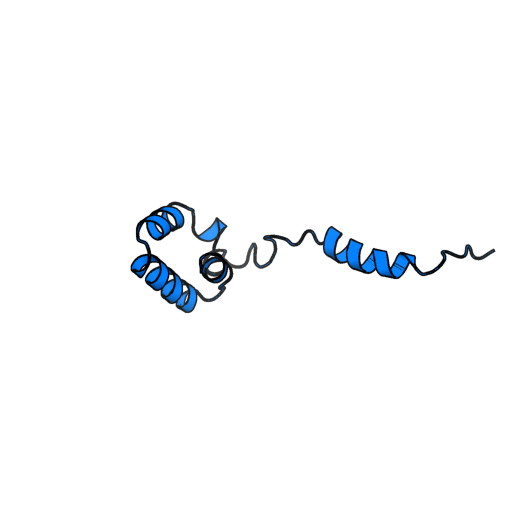ATOM 561 N N . PRO A 1 72 ? 21.081 26.251 -25.420 1.00 56.91 72 PRO A N 1
ATOM 562 C CA . PRO A 1 72 ? 20.614 26.788 -26.685 1.00 56.91 72 PRO A CA 1
ATOM 563 C C . PRO A 1 72 ? 20.810 25.703 -27.740 1.00 56.91 72 PRO A C 1
ATOM 565 O O . PRO A 1 72 ? 21.918 25.198 -27.926 1.00 56.91 72 PRO A O 1
ATOM 568 N N . ILE A 1 73 ? 19.720 25.316 -28.402 1.00 65.50 73 ILE A N 1
ATOM 569 C CA . ILE A 1 73 ? 19.773 24.435 -29.565 1.00 65.50 73 ILE A CA 1
ATOM 570 C C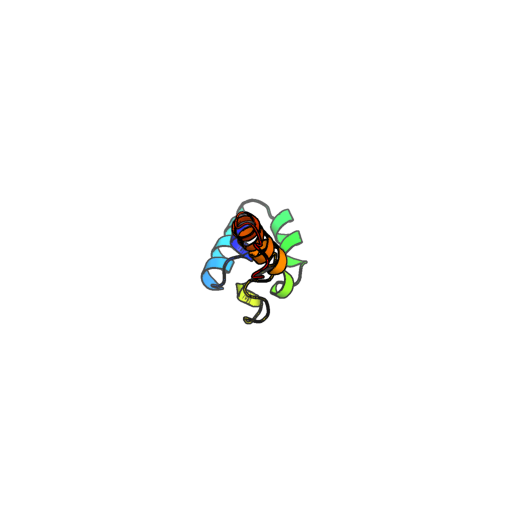 . ILE A 1 73 ? 20.437 25.257 -30.671 1.00 65.50 73 ILE A C 1
ATOM 572 O O . ILE A 1 73 ? 19.768 25.936 -31.447 1.00 65.50 73 ILE A O 1
ATOM 576 N N . ILE A 1 74 ? 21.768 25.274 -30.685 1.00 64.44 74 ILE A N 1
ATOM 577 C CA . ILE A 1 74 ? 22.521 25.813 -31.805 1.00 64.44 74 ILE A CA 1
ATOM 578 C C . ILE A 1 74 ? 22.386 24.804 -32.940 1.00 64.44 74 ILE A C 1
ATOM 580 O O . ILE A 1 74 ? 22.748 23.635 -32.813 1.00 64.44 74 ILE A O 1
ATOM 584 N N . THR A 1 75 ? 21.786 25.244 -34.041 1.00 58.91 75 THR A N 1
ATOM 585 C CA . THR A 1 75 ? 21.862 24.494 -35.290 1.00 58.91 75 THR A CA 1
ATOM 586 C C . THR A 1 75 ? 23.329 24.466 -35.707 1.00 58.91 75 THR A C 1
ATOM 588 O O . THR A 1 75 ? 23.983 25.508 -35.744 1.00 58.91 75 THR A O 1
ATOM 591 N N . ILE A 1 76 ? 23.869 23.279 -35.963 1.00 64.75 76 ILE A N 1
ATOM 592 C CA . ILE A 1 76 ? 25.187 23.154 -36.585 1.00 64.75 76 ILE A CA 1
ATOM 593 C C . ILE A 1 76 ? 24.966 23.493 -38.060 1.00 64.75 76 ILE A C 1
ATOM 595 O O . ILE A 1 76 ? 24.166 22.829 -38.722 1.00 64.75 76 ILE A O 1
ATOM 599 N N . VAL A 1 77 ? 25.580 24.587 -38.511 1.00 63.22 77 VAL A N 1
ATOM 600 C CA . VAL A 1 77 ? 25.657 24.993 -39.923 1.00 63.22 77 VAL A CA 1
ATOM 601 C C . VAL A 1 77 ? 26.850 24.323 -40.586 1.00 63.22 77 VAL A C 1
ATOM 603 O O . VAL A 1 77 ? 27.894 24.197 -39.905 1.00 63.22 77 VAL A O 1
#

pLDDT: mean 72.51, std 10.85, range [47.22, 88.25]

Secondary structure (DSSP, 8-state):
-HHHHHT---HHHHHHHHHHHHHH-HHHHHHHHTS-HHHH-TTTSTTSSTTTTS--HHHHHHHHHHHHTTS------

Organism: NCBI:txid374723